Protein AF-A0A526YXT1-F1 (afdb_monomer)

Solvent-accessible surface area (backbone atoms only — not comparable to full-atom values): 2807 Å² total; per-residue (Å²): 112,69,68,60,54,50,54,54,47,52,43,34,73,74,66,74,45,64,67,88,48,23,72,83,69,73,42,87,75,48,74,69,47,46,52,42,50,74,73,61,51,87,85,127

Radius of gyration: 10.44 Å; Cα contacts (8 Å, |Δi|>4): 21; chains: 1; bounding box: 28×18×26 Å

Sequence (44 aa):
YLKYAVEHLEIIQRFGRFPHRNRMLGRETTPEEQVFLDGGGFSG

Nearest PDB structures (foldseek):
  2i6h-assembly1_B  TM=9.795E-01  e=2.129E-02  Agrobacterium fabrum str. C58

pLDDT: mean 90.84, std 8.29, range [58.09, 96.62]

Mean predicted aligned error: 3.28 Å

Secondary structure (DSSP, 8-state):
-HHHHHHHHHHHHHHSS-GGGTTTTTPPPPHHHHHHHHTT----

Foldseek 3Di:
DVVVVVLVVVCCVVPVDQLVCCVVVVHDQDPVSVVCVVVVHDDD

Structure (mmCIF, N/CA/C/O backbone):
data_AF-A0A526YXT1-F1
#
_entry.id   AF-A0A526YXT1-F1
#
loop_
_atom_site.group_PDB
_atom_site.id
_atom_site.type_symbol
_atom_site.label_atom_id
_atom_site.label_alt_id
_atom_site.label_comp_id
_atom_site.label_asym_id
_atom_site.label_entity_id
_atom_site.label_seq_id
_atom_site.pdbx_PDB_ins_code
_atom_site.Cartn_x
_atom_site.Cartn_y
_atom_site.Cartn_z
_atom_site.occupancy
_atom_site.B_iso_or_equiv
_atom_site.auth_seq_id
_atom_site.auth_comp_id
_atom_site.auth_asym_id
_atom_site.auth_atom_id
_atom_site.pdbx_PDB_model_num
ATOM 1 N N . TYR A 1 1 ? 12.075 0.973 -14.728 1.00 72.25 1 TYR A N 1
ATOM 2 C CA . TYR A 1 1 ? 11.256 -0.257 -14.737 1.00 72.25 1 TYR A CA 1
ATOM 3 C C . TYR A 1 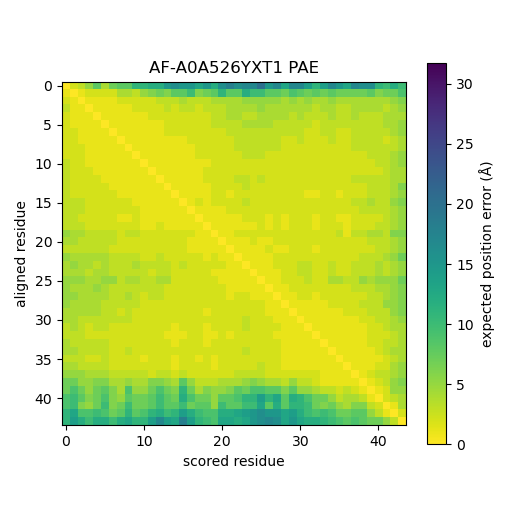1 ? 11.544 -1.163 -13.547 1.00 72.25 1 TYR A C 1
ATOM 5 O O . TYR A 1 1 ? 10.634 -1.360 -12.758 1.00 72.25 1 TYR A O 1
ATOM 13 N N . LEU A 1 2 ? 12.780 -1.649 -13.350 1.00 90.00 2 LEU A N 1
ATOM 14 C CA . LEU A 1 2 ? 13.084 -2.585 -12.253 1.00 90.00 2 LEU A CA 1
ATOM 15 C C . LEU A 1 2 ? 12.802 -2.017 -10.850 1.00 90.00 2 LEU A C 1
ATOM 17 O O . LEU A 1 2 ? 12.186 -2.699 -10.045 1.00 90.00 2 LEU A O 1
ATOM 21 N N . LYS A 1 3 ? 13.174 -0.755 -10.586 1.00 87.62 3 LYS A N 1
ATOM 22 C CA . LYS A 1 3 ? 12.922 -0.091 -9.293 1.00 87.62 3 LYS A CA 1
ATOM 23 C C . LYS A 1 3 ? 11.443 -0.138 -8.888 1.00 87.62 3 LYS A C 1
ATOM 25 O O . LYS A 1 3 ? 11.123 -0.601 -7.805 1.00 87.62 3 LYS A O 1
ATOM 30 N N . TYR A 1 4 ? 10.551 0.250 -9.799 1.00 88.56 4 TYR A N 1
ATOM 31 C CA . TYR A 1 4 ? 9.113 0.189 -9.551 1.00 88.56 4 TYR A CA 1
ATOM 32 C C . TYR A 1 4 ? 8.638 -1.244 -9.302 1.00 88.56 4 TYR A C 1
ATOM 34 O O . TYR A 1 4 ? 7.838 -1.459 -8.404 1.00 88.56 4 TYR A O 1
ATOM 42 N N . ALA A 1 5 ? 9.137 -2.234 -10.048 1.00 92.44 5 ALA A N 1
ATOM 43 C CA . ALA A 1 5 ? 8.758 -3.631 -9.828 1.00 92.44 5 ALA A CA 1
ATOM 44 C C . ALA A 1 5 ? 9.140 -4.125 -8.420 1.00 92.44 5 ALA A C 1
ATOM 46 O O . ALA A 1 5 ? 8.359 -4.837 -7.793 1.00 92.44 5 ALA A O 1
ATOM 47 N N . VAL A 1 6 ? 10.305 -3.707 -7.916 1.00 93.19 6 VAL A N 1
ATOM 48 C CA . VAL A 1 6 ? 10.751 -4.012 -6.549 1.00 93.19 6 VAL A CA 1
ATOM 49 C C . VAL A 1 6 ? 9.854 -3.324 -5.519 1.00 93.19 6 VAL A C 1
ATOM 51 O O . VAL A 1 6 ? 9.351 -3.994 -4.627 1.00 93.19 6 VAL A O 1
ATOM 54 N N . GLU A 1 7 ? 9.553 -2.035 -5.688 1.00 91.00 7 GLU A N 1
ATOM 55 C CA . GLU A 1 7 ? 8.656 -1.305 -4.777 1.00 91.00 7 GLU A CA 1
ATOM 56 C C . GLU A 1 7 ? 7.250 -1.935 -4.722 1.00 91.00 7 GLU A C 1
ATOM 58 O O . GLU A 1 7 ? 6.685 -2.113 -3.645 1.00 91.00 7 GLU A O 1
ATOM 63 N N . HIS A 1 8 ? 6.692 -2.357 -5.864 1.00 92.62 8 HIS A N 1
ATOM 64 C CA . HIS A 1 8 ? 5.407 -3.069 -5.884 1.00 92.62 8 HIS A CA 1
ATOM 65 C C . HIS A 1 8 ? 5.483 -4.408 -5.147 1.00 92.62 8 HIS A C 1
ATOM 67 O O . HIS A 1 8 ? 4.550 -4.763 -4.423 1.00 92.62 8 HIS A O 1
ATOM 73 N N . LEU A 1 9 ? 6.577 -5.153 -5.335 1.00 95.06 9 LEU A N 1
ATOM 74 C CA . LEU A 1 9 ? 6.793 -6.422 -4.653 1.00 95.06 9 LEU A CA 1
ATOM 75 C C . LEU A 1 9 ? 6.863 -6.224 -3.137 1.00 95.06 9 LEU A C 1
ATOM 77 O O . LEU A 1 9 ? 6.214 -6.974 -2.416 1.00 95.06 9 LEU A O 1
ATOM 81 N N . GLU A 1 10 ? 7.581 -5.211 -2.657 1.00 94.69 10 GLU A N 1
ATOM 82 C CA . GLU A 1 10 ? 7.701 -4.904 -1.227 1.00 94.69 10 GLU A CA 1
ATOM 83 C C . GLU A 1 10 ? 6.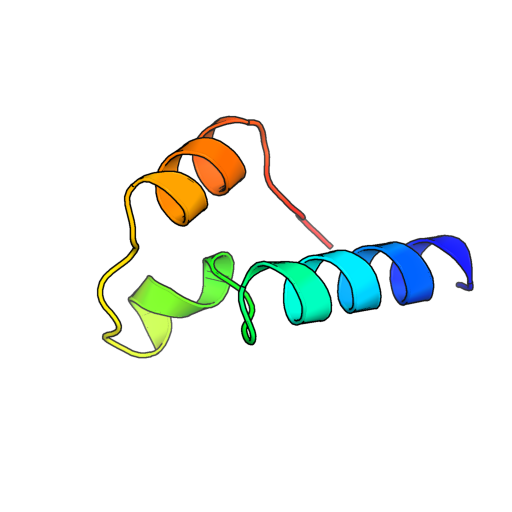342 -4.582 -0.590 1.00 94.69 10 GLU A C 1
ATOM 85 O O . GLU A 1 10 ? 6.030 -5.079 0.493 1.00 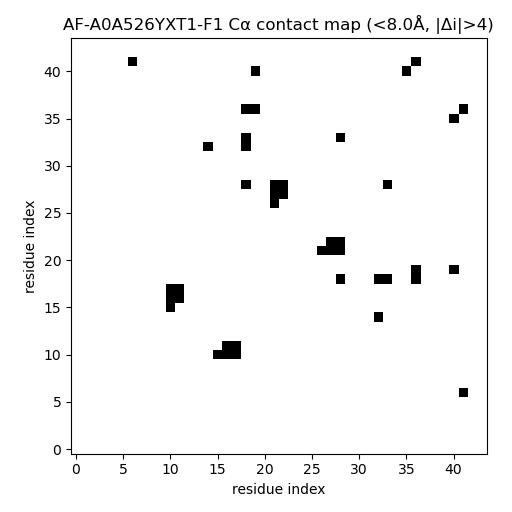94.69 10 GLU A O 1
ATOM 90 N N . ILE A 1 11 ? 5.489 -3.814 -1.276 1.00 94.38 11 ILE A N 1
ATOM 91 C CA . ILE A 1 11 ? 4.135 -3.492 -0.796 1.00 94.38 11 ILE A CA 1
ATOM 92 C C . ILE A 1 11 ? 3.290 -4.765 -0.685 1.00 94.38 11 ILE A C 1
ATOM 94 O O . ILE A 1 11 ? 2.626 -4.983 0.329 1.00 94.38 11 ILE A O 1
ATOM 98 N N . ILE A 1 12 ? 3.338 -5.631 -1.701 1.00 94.69 12 ILE A N 1
ATOM 99 C CA . ILE A 1 12 ? 2.616 -6.908 -1.684 1.00 94.69 12 ILE A CA 1
ATO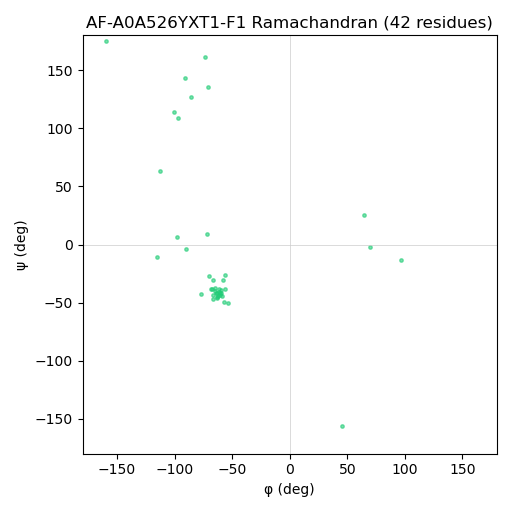M 100 C C . ILE A 1 12 ? 3.186 -7.862 -0.633 1.00 94.69 12 ILE A C 1
ATOM 102 O O . ILE A 1 12 ? 2.413 -8.532 0.040 1.00 94.69 12 ILE A O 1
ATOM 106 N N . GLN A 1 13 ? 4.502 -7.916 -0.435 1.00 96.62 13 GLN A N 1
ATOM 107 C CA . GLN A 1 13 ? 5.099 -8.736 0.621 1.00 96.62 13 GLN A CA 1
ATOM 108 C C . GLN A 1 13 ? 4.704 -8.242 2.014 1.00 96.62 13 GLN A C 1
ATOM 110 O O . GLN A 1 13 ? 4.454 -9.057 2.898 1.00 96.62 13 GLN A O 1
ATOM 115 N N . ARG A 1 14 ? 4.614 -6.922 2.208 1.00 94.88 14 ARG A N 1
ATOM 116 C CA . ARG A 1 14 ? 4.281 -6.320 3.502 1.00 94.88 14 ARG A CA 1
ATOM 117 C C . ARG A 1 14 ? 2.794 -6.404 3.843 1.00 94.88 14 ARG A C 1
ATOM 119 O O . ARG A 1 14 ? 2.460 -6.687 4.986 1.00 94.88 14 ARG A O 1
ATOM 126 N N .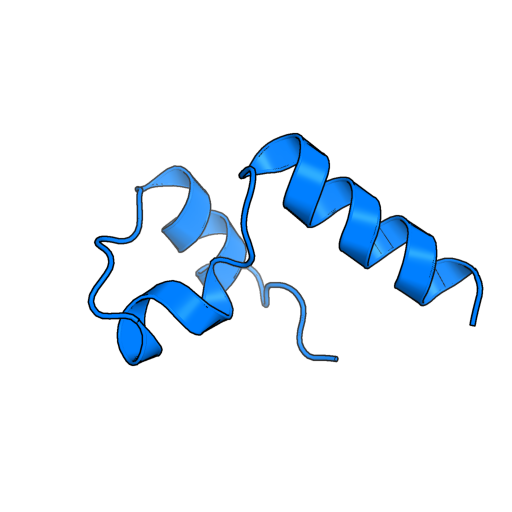 PHE A 1 15 ? 1.911 -6.140 2.882 1.00 95.19 15 PHE A N 1
ATOM 127 C CA . PHE A 1 15 ? 0.470 -5.992 3.134 1.00 95.19 15 PHE A CA 1
ATOM 128 C C . PHE A 1 15 ? -0.391 -7.069 2.458 1.00 95.19 15 PHE A C 1
ATOM 130 O O . PHE A 1 15 ? -1.595 -7.137 2.691 1.00 95.19 15 PHE A O 1
ATOM 137 N N . GLY A 1 16 ? 0.176 -7.882 1.562 1.00 95.94 16 GLY A N 1
ATOM 138 C CA . GLY A 1 16 ? -0.566 -8.848 0.738 1.00 95.94 16 GLY A CA 1
ATOM 139 C C . GLY A 1 16 ? -1.462 -8.210 -0.333 1.00 95.94 16 GLY A C 1
ATOM 140 O O . GLY A 1 16 ? -2.128 -8.912 -1.094 1.00 95.94 16 GLY A O 1
ATOM 141 N N . ARG A 1 17 ? -1.520 -6.875 -0.391 1.00 95.12 17 ARG A N 1
ATOM 142 C CA . ARG A 1 17 ? -2.401 -6.076 -1.253 1.00 95.12 17 ARG A CA 1
ATOM 143 C C . ARG A 1 17 ? -1.845 -4.662 -1.412 1.00 95.12 17 ARG A C 1
ATOM 145 O O . ARG A 1 17 ? -0.865 -4.306 -0.775 1.00 95.12 17 ARG A O 1
ATOM 152 N N . PHE A 1 18 ? -2.492 -3.847 -2.245 1.00 94.94 18 PHE A N 1
ATOM 153 C CA . PHE A 1 18 ? -2.180 -2.421 -2.383 1.00 94.94 18 PHE A CA 1
ATOM 154 C C . PHE A 1 18 ? -3.137 -1.580 -1.523 1.00 94.94 18 PHE A C 1
ATOM 156 O O . PHE A 1 18 ? -4.303 -1.450 -1.914 1.00 94.94 18 PHE A O 1
ATOM 163 N N . PRO A 1 19 ? -2.675 -0.973 -0.411 1.00 95.25 19 PRO A N 1
ATOM 164 C CA . PRO A 1 19 ? -3.542 -0.223 0.504 1.00 95.25 19 PRO A CA 1
ATOM 165 C C . PRO A 1 19 ? -4.303 0.936 -0.150 1.00 95.25 19 PRO A C 1
ATOM 167 O O . PRO A 1 19 ? -5.450 1.204 0.195 1.00 95.25 19 PRO A O 1
ATOM 170 N N . HIS A 1 20 ? -3.726 1.556 -1.185 1.00 92.06 20 HIS A N 1
ATOM 171 C CA . HIS A 1 20 ? -4.376 2.614 -1.976 1.00 92.06 20 HIS A CA 1
ATOM 172 C C . HIS A 1 20 ? -5.713 2.193 -2.595 1.00 92.06 20 HIS A C 1
ATOM 174 O O . HIS A 1 20 ? -6.589 3.022 -2.829 1.00 92.06 20 HIS A O 1
ATOM 180 N N . ARG A 1 21 ? -5.902 0.893 -2.849 1.00 94.06 21 ARG A N 1
ATOM 181 C CA . ARG A 1 21 ? -7.135 0.353 -3.435 1.00 94.06 21 ARG A CA 1
ATOM 182 C C . ARG A 1 21 ? -8.170 -0.052 -2.390 1.00 94.06 21 ARG A C 1
ATOM 184 O O . ARG A 1 21 ? -9.271 -0.432 -2.780 1.00 94.06 21 ARG A O 1
ATOM 191 N N . ASN A 1 22 ? -7.861 0.032 -1.094 1.00 94.44 22 ASN A N 1
ATOM 192 C CA . ASN A 1 22 ? -8.768 -0.417 -0.038 1.00 94.44 22 ASN A CA 1
ATOM 193 C C . ASN A 1 22 ? -10.124 0.288 -0.132 1.00 94.44 22 ASN A C 1
ATOM 195 O O . ASN A 1 22 ? -11.150 -0.379 -0.240 1.00 94.44 22 ASN A O 1
ATOM 199 N N . ARG A 1 23 ? -10.121 1.623 -0.239 1.00 91.56 23 ARG A N 1
ATOM 200 C CA . ARG A 1 23 ? -11.343 2.430 -0.373 1.00 91.56 23 ARG A CA 1
ATOM 201 C C . ARG A 1 23 ? -12.171 2.056 -1.605 1.00 91.56 23 ARG A C 1
ATOM 203 O O . ARG A 1 23 ? -13.386 1.939 -1.503 1.00 91.56 23 ARG A O 1
ATOM 210 N N . MET A 1 24 ? -11.530 1.860 -2.759 1.00 92.75 24 MET A N 1
ATOM 211 C CA . MET A 1 24 ? -12.239 1.522 -4.004 1.00 92.75 24 MET A CA 1
ATOM 212 C C . MET A 1 24 ? -12.823 0.106 -3.983 1.00 92.75 24 MET A C 1
ATOM 214 O O . MET A 1 24 ? -13.810 -0.158 -4.659 1.00 92.75 24 MET A O 1
ATOM 218 N N . LEU A 1 25 ? -12.221 -0.798 -3.210 1.00 94.62 25 LEU A N 1
ATOM 219 C CA . LEU A 1 25 ? -12.654 -2.188 -3.070 1.00 94.62 25 LEU A CA 1
ATOM 220 C C . LEU A 1 25 ? -13.511 -2.427 -1.815 1.00 94.62 25 LEU A C 1
ATOM 222 O O . LEU A 1 25 ? -13.798 -3.580 -1.504 1.00 94.62 25 LEU A O 1
ATOM 226 N N . GLY A 1 26 ? -13.884 -1.372 -1.080 1.00 94.62 26 GLY A N 1
ATOM 227 C CA . GLY A 1 26 ? -14.681 -1.473 0.148 1.00 94.62 26 GLY A CA 1
ATOM 228 C C . GLY A 1 26 ? -13.988 -2.219 1.293 1.00 94.62 26 GLY A C 1
ATOM 229 O O . GLY A 1 26 ? -14.659 -2.805 2.135 1.00 94.62 26 GLY A O 1
ATOM 230 N N . ARG A 1 27 ? -12.651 -2.250 1.310 1.00 96.00 27 ARG A N 1
ATOM 231 C CA . ARG A 1 27 ? -11.856 -2.896 2.363 1.00 96.00 27 ARG A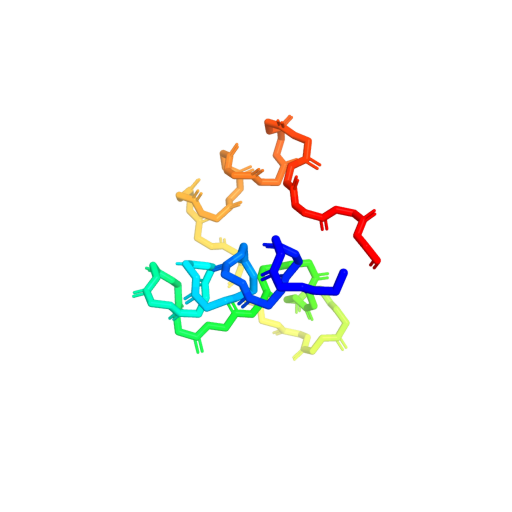 CA 1
ATOM 232 C C . ARG A 1 27 ? -11.536 -1.898 3.466 1.00 96.00 27 ARG A C 1
ATOM 234 O O . ARG A 1 27 ? -11.212 -0.747 3.180 1.00 96.00 27 ARG A O 1
ATOM 241 N N . GLU A 1 28 ? -11.540 -2.372 4.705 1.00 96.06 28 GLU A N 1
ATOM 242 C CA . GLU A 1 28 ? -11.006 -1.608 5.830 1.00 96.06 28 GLU A CA 1
ATOM 243 C C . GLU A 1 28 ? -9.475 -1.531 5.751 1.00 96.06 28 GLU A C 1
ATOM 245 O O . GLU A 1 28 ? -8.790 -2.523 5.460 1.00 96.06 28 GLU A O 1
ATOM 250 N N . THR A 1 29 ? -8.961 -0.325 5.989 1.00 96.06 29 THR A N 1
ATOM 251 C CA . THR A 1 29 ? -7.531 -0.021 6.067 1.00 96.06 29 THR A CA 1
ATOM 252 C C . THR A 1 29 ? -7.047 -0.284 7.487 1.00 96.06 29 THR A C 1
ATOM 254 O O . THR A 1 29 ? -7.627 0.235 8.441 1.00 96.06 29 THR A O 1
ATOM 257 N N . THR A 1 30 ? -5.992 -1.084 7.642 1.00 96.31 30 THR A N 1
ATOM 258 C CA . THR A 1 30 ? -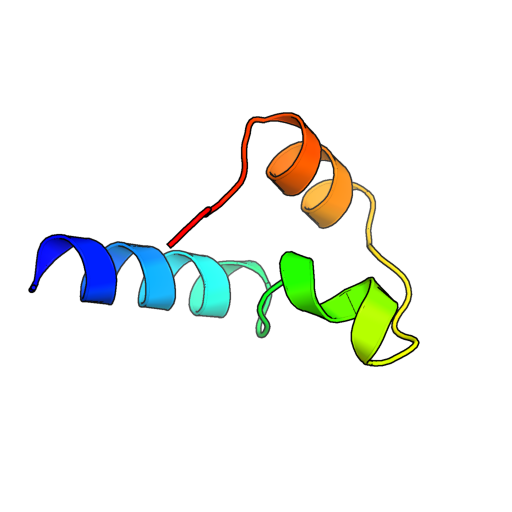5.389 -1.324 8.962 1.00 96.31 30 THR A CA 1
ATOM 259 C C . THR A 1 30 ? -4.589 -0.102 9.433 1.00 96.31 30 THR A C 1
ATOM 261 O O . THR A 1 30 ? -4.186 0.723 8.610 1.00 96.31 30 THR A O 1
ATOM 264 N N . PRO A 1 31 ? -4.288 0.035 10.737 1.00 96.06 31 PRO A N 1
ATOM 265 C CA . PRO A 1 31 ? -3.449 1.132 11.220 1.00 96.06 31 PRO A CA 1
ATOM 266 C C . PRO A 1 31 ? -2.070 1.195 10.543 1.00 96.06 31 PRO A C 1
ATOM 268 O O . PRO A 1 31 ? -1.593 2.282 10.228 1.00 96.06 31 PRO A O 1
ATOM 271 N N . GLU A 1 32 ? -1.437 0.051 10.258 1.00 94.31 32 GLU A N 1
ATOM 272 C CA . GLU A 1 32 ? -0.136 0.024 9.567 1.00 94.31 32 GLU A CA 1
ATOM 273 C C . GLU A 1 32 ? -0.245 0.473 8.109 1.00 94.31 32 GLU A C 1
ATOM 275 O O . GLU A 1 32 ? 0.638 1.163 7.596 1.00 94.31 32 GLU A O 1
ATOM 280 N N . GLU A 1 33 ? -1.332 0.087 7.440 1.00 95.38 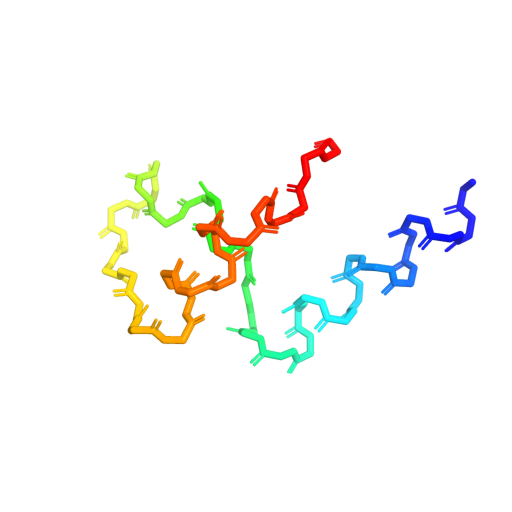33 GLU A N 1
ATOM 281 C CA . GLU A 1 33 ? -1.641 0.549 6.094 1.00 95.38 33 GLU A CA 1
ATOM 282 C C . GLU A 1 33 ? -1.911 2.057 6.084 1.00 95.38 33 GLU A C 1
ATOM 284 O O . GLU A 1 33 ? -1.431 2.747 5.190 1.00 95.38 33 GLU A O 1
ATOM 289 N N . GLN A 1 34 ? -2.610 2.587 7.093 1.00 94.69 34 GLN A N 1
ATOM 290 C CA . GLN A 1 34 ? -2.879 4.019 7.216 1.00 94.69 34 GLN A CA 1
ATOM 291 C C . GLN A 1 34 ? -1.581 4.817 7.387 1.00 94.69 34 GLN A C 1
ATOM 293 O O . GLN A 1 34 ? -1.359 5.766 6.644 1.00 94.69 34 GLN A O 1
ATOM 298 N N . VAL A 1 35 ? -0.672 4.379 8.265 1.00 95.00 35 VAL A N 1
ATOM 299 C CA . VAL A 1 35 ? 0.651 5.012 8.428 1.00 95.00 35 VAL A CA 1
ATOM 300 C C . VAL A 1 35 ? 1.450 4.985 7.121 1.00 95.00 35 VAL A C 1
ATOM 302 O O . VAL A 1 35 ? 2.120 5.959 6.780 1.00 95.00 35 VAL A O 1
ATOM 305 N N . PHE A 1 36 ? 1.376 3.886 6.365 1.00 92.81 36 PHE A N 1
ATOM 306 C CA . PHE A 1 36 ? 2.020 3.796 5.054 1.00 92.81 36 PHE A CA 1
ATOM 307 C C . PHE A 1 36 ? 1.430 4.787 4.042 1.00 92.81 36 PHE A C 1
ATOM 309 O O . PHE A 1 36 ? 2.184 5.417 3.301 1.00 92.81 36 PHE A O 1
ATOM 316 N N . LEU A 1 37 ? 0.105 4.944 4.018 1.00 92.44 37 LEU A N 1
ATOM 317 C CA . LEU A 1 37 ? -0.582 5.903 3.152 1.00 92.44 37 LEU A CA 1
ATOM 318 C C . LEU A 1 37 ? -0.256 7.354 3.536 1.00 92.44 37 LEU A C 1
ATOM 320 O O . LEU A 1 37 ? 0.051 8.159 2.658 1.00 92.44 37 LEU A O 1
ATOM 324 N N . ASP A 1 38 ? -0.255 7.665 4.833 1.00 92.56 38 ASP A N 1
ATOM 325 C CA . ASP A 1 38 ? 0.032 9.004 5.361 1.00 92.56 38 ASP A CA 1
ATOM 326 C C . AS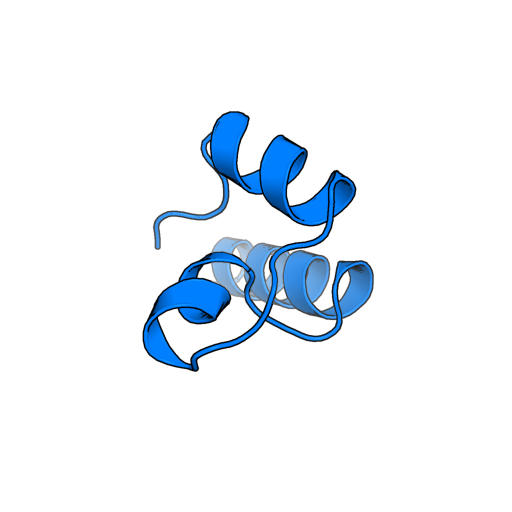P A 1 38 ? 1.490 9.422 5.112 1.00 92.56 38 ASP A C 1
ATOM 328 O O . ASP A 1 38 ? 1.776 10.596 4.882 1.00 92.56 38 ASP A O 1
ATOM 332 N N . GLY A 1 39 ? 2.417 8.458 5.082 1.00 88.75 39 GLY A N 1
ATOM 333 C CA . GLY A 1 39 ? 3.828 8.665 4.735 1.00 88.75 39 GLY A CA 1
ATOM 334 C C . GLY A 1 39 ? 4.099 8.943 3.249 1.00 88.75 39 GLY A C 1
ATOM 335 O O . GLY A 1 39 ? 5.255 8.924 2.833 1.00 88.75 39 GLY A O 1
ATOM 336 N N . GLY A 1 40 ? 3.057 9.165 2.441 1.00 82.81 40 GLY A N 1
ATOM 337 C CA . GLY A 1 40 ? 3.138 9.392 0.994 1.00 82.81 40 GLY A CA 1
ATOM 338 C C . GLY A 1 40 ? 2.894 8.137 0.153 1.00 82.81 40 GLY A C 1
ATOM 339 O O . GLY A 1 40 ? 2.628 8.252 -1.046 1.00 82.81 40 GLY A O 1
ATOM 340 N N . GLY A 1 41 ? 2.915 6.956 0.785 1.00 79.75 41 GLY A N 1
ATOM 341 C CA . GLY A 1 41 ? 2.675 5.659 0.163 1.00 79.75 41 GLY A CA 1
ATOM 342 C C . GLY A 1 41 ? 3.414 5.459 -1.162 1.00 79.75 41 GLY A C 1
ATOM 343 O O . GLY A 1 41 ? 4.423 6.089 -1.464 1.00 79.75 41 GLY A O 1
ATOM 344 N N . PHE A 1 42 ? 2.882 4.561 -1.987 1.00 77.81 42 PHE A N 1
ATOM 345 C CA . PHE A 1 42 ? 3.288 4.435 -3.386 1.00 77.81 42 PHE A CA 1
ATOM 346 C C . PHE A 1 42 ? 2.288 5.126 -4.319 1.00 77.81 42 PHE A C 1
ATOM 348 O O . PHE A 1 42 ? 1.147 4.686 -4.420 1.00 77.81 42 PHE A O 1
ATOM 355 N N . SER A 1 43 ? 2.706 6.189 -4.999 1.00 63.66 43 SER A N 1
ATOM 356 C CA . SER A 1 43 ? 1.909 6.933 -5.986 1.00 63.66 43 SER A CA 1
ATOM 357 C C . SER A 1 43 ? 2.503 6.749 -7.389 1.00 63.66 43 SER A C 1
ATOM 359 O O . SER A 1 43 ? 3.022 7.683 -7.995 1.00 63.66 43 SER A O 1
ATOM 361 N N . GLY A 1 44 ? 2.501 5.503 -7.866 1.00 58.09 44 GLY A N 1
ATOM 362 C CA . GLY A 1 44 ? 2.808 5.160 -9.260 1.00 58.09 44 GLY A CA 1
ATOM 363 C C . GLY A 1 44 ? 1.562 4.997 -10.110 1.00 58.09 44 GLY A C 1
ATOM 364 O O . GLY A 1 44 ? 0.509 4.612 -9.548 1.00 58.09 44 GLY A O 1
#